Protein AF-A0A383AD09-F1 (afdb_monomer_lite)

Sequence (88 aa):
MNIYYYANQVYEYSFSRPIYERLGGTFIVNKSSRLIRFKTYLRNGNNFPHKDKIFLNTPPVILRDITKPTDLDGVIISQSNTTINRDS

Foldseek 3Di:
DAEEEEEAALVLCVVVLVVCLPPPHEYEDADPVRVVVQLVVQQCSANPDDPPDDVRNGGHYDHDDQLDEDPDDDYYDYPYPDDGDYDD

pLDDT: mean 84.97, std 9.51, range [52.34, 93.62]

Organism: NCBI:txid408172

Radius of gyration: 12.42 Å; chains: 1; bounding box: 24×29×35 Å

Structure (mmCIF, N/CA/C/O backbone):
data_AF-A0A383AD09-F1
#
_entry.id   AF-A0A383AD09-F1
#
loop_
_atom_site.group_PDB
_atom_site.id
_atom_site.type_symbol
_atom_site.label_atom_id
_atom_site.label_alt_id
_atom_site.label_comp_id
_atom_site.label_asym_id
_atom_site.label_entity_id
_atom_site.label_seq_id
_atom_site.pdbx_PDB_ins_code
_atom_site.Cartn_x
_atom_site.Cartn_y
_atom_site.Cartn_z
_atom_site.occupancy
_atom_site.B_iso_or_equiv
_atom_site.auth_seq_id
_atom_site.auth_comp_id
_atom_site.auth_asym_id
_atom_site.auth_atom_id
_atom_site.pdbx_PDB_model_num
ATOM 1 N N . MET A 1 1 ? -3.479 -14.217 -7.127 1.00 83.25 1 MET A N 1
ATOM 2 C CA . MET A 1 1 ? -3.305 -13.883 -5.699 1.00 83.25 1 MET A CA 1
ATOM 3 C C . MET A 1 1 ? -3.153 -12.381 -5.583 1.00 83.25 1 MET A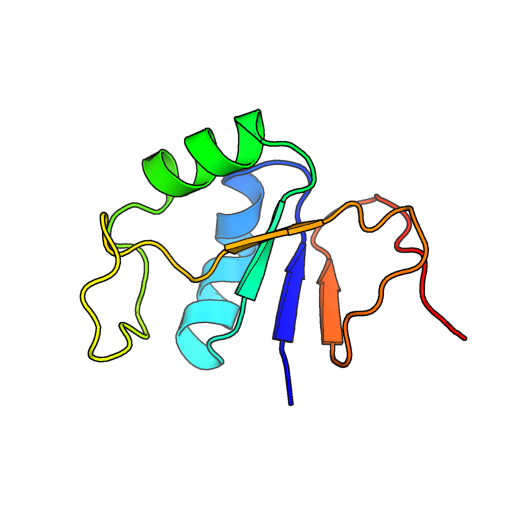 C 1
ATOM 5 O O . MET A 1 1 ? -2.294 -11.835 -6.264 1.00 83.25 1 MET A O 1
ATOM 9 N N . ASN A 1 2 ? -4.001 -11.719 -4.794 1.00 90.94 2 ASN A N 1
ATOM 10 C CA . ASN A 1 2 ? -3.948 -10.266 -4.647 1.00 90.94 2 ASN A CA 1
ATOM 11 C C . ASN A 1 2 ? -2.887 -9.886 -3.613 1.00 90.94 2 ASN A C 1
ATOM 13 O O . ASN A 1 2 ? -2.820 -10.484 -2.537 1.00 90.94 2 ASN A O 1
ATOM 17 N N . ILE A 1 3 ? -2.061 -8.900 -3.951 1.00 93.56 3 ILE A N 1
ATOM 18 C CA . ILE A 1 3 ? -1.040 -8.357 -3.056 1.00 93.56 3 ILE A CA 1
ATOM 19 C C . ILE A 1 3 ? -1.405 -6.915 -2.763 1.00 93.56 3 ILE A C 1
ATOM 21 O O . ILE A 1 3 ? -1.624 -6.118 -3.682 1.00 93.56 3 ILE A O 1
ATOM 25 N N . TYR A 1 4 ? -1.439 -6.594 -1.478 1.00 93.62 4 TYR A N 1
ATOM 26 C CA . TYR A 1 4 ? -1.723 -5.262 -0.999 1.00 93.62 4 TYR A CA 1
ATOM 27 C C . TYR A 1 4 ? -0.547 -4.689 -0.218 1.00 93.62 4 TYR A C 1
ATOM 29 O O . TYR A 1 4 ? 0.060 -5.379 0.597 1.00 93.62 4 TYR A O 1
ATOM 37 N N . TYR A 1 5 ? -0.255 -3.409 -0.427 1.00 93.50 5 TYR A N 1
ATOM 38 C CA . TYR A 1 5 ? 0.826 -2.703 0.261 1.00 93.50 5 TYR A CA 1
ATOM 39 C C . TYR A 1 5 ? 0.245 -1.643 1.183 1.00 93.50 5 TYR A C 1
ATOM 41 O O . TYR A 1 5 ? -0.324 -0.655 0.713 1.00 93.50 5 TYR A O 1
ATOM 49 N N . TYR A 1 6 ? 0.400 -1.828 2.491 1.00 92.44 6 TYR A N 1
ATOM 50 C CA . TYR A 1 6 ? -0.040 -0.853 3.480 1.00 92.44 6 TYR A CA 1
ATOM 51 C C . TYR A 1 6 ? 1.149 -0.150 4.130 1.00 92.44 6 TYR A C 1
ATOM 53 O O . TYR A 1 6 ? 2.109 -0.781 4.577 1.00 92.44 6 TYR A O 1
ATOM 61 N N . ALA A 1 7 ? 1.042 1.172 4.231 1.00 87.44 7 ALA A N 1
ATOM 62 C CA . ALA A 1 7 ? 1.951 1.987 5.012 1.00 87.44 7 ALA A CA 1
ATOM 63 C C . ALA A 1 7 ? 1.198 3.150 5.660 1.00 87.44 7 ALA A C 1
ATOM 65 O O . ALA A 1 7 ? 0.159 3.603 5.165 1.00 87.44 7 ALA A O 1
ATOM 66 N N . ASN A 1 8 ? 1.719 3.651 6.778 1.00 85.62 8 ASN A N 1
ATOM 67 C CA . ASN A 1 8 ? 1.096 4.771 7.466 1.00 85.62 8 ASN A CA 1
ATOM 68 C C . ASN A 1 8 ? 1.386 6.086 6.756 1.00 85.62 8 ASN A C 1
ATOM 70 O O . ASN A 1 8 ? 0.543 6.978 6.752 1.00 85.62 8 ASN A O 1
ATOM 74 N N . GLN A 1 9 ? 2.562 6.242 6.167 1.00 85.44 9 GLN A N 1
ATOM 75 C CA . GLN A 1 9 ? 2.938 7.470 5.486 1.00 85.44 9 GLN A CA 1
ATOM 76 C C . GLN A 1 9 ? 3.287 7.201 4.030 1.00 85.44 9 GLN A C 1
ATOM 78 O O . GLN A 1 9 ? 3.806 6.154 3.670 1.00 85.44 9 GLN A O 1
ATOM 83 N N . VAL A 1 10 ? 3.028 8.186 3.169 1.00 84.38 10 VAL A N 1
ATOM 84 C CA . VAL A 1 10 ? 3.225 8.019 1.722 1.00 84.38 10 VAL A CA 1
ATOM 85 C C . VAL A 1 10 ? 4.694 7.758 1.364 1.00 84.38 10 VAL A C 1
ATOM 87 O O . VAL A 1 10 ? 4.969 7.004 0.438 1.00 84.38 10 VAL A O 1
ATOM 90 N N . TYR A 1 11 ? 5.646 8.321 2.115 1.00 83.06 11 TYR A N 1
ATOM 91 C CA . TYR A 1 11 ? 7.071 8.084 1.866 1.00 83.06 11 TYR A CA 1
ATOM 92 C C . TYR A 1 11 ? 7.497 6.637 2.173 1.00 83.06 11 TYR A C 1
ATOM 94 O O . TYR A 1 11 ? 8.439 6.143 1.556 1.00 83.06 11 TYR A O 1
ATOM 102 N N . GLU A 1 12 ? 6.797 5.940 3.076 1.00 85.62 12 GLU A N 1
ATOM 103 C CA . GLU A 1 12 ? 7.093 4.551 3.466 1.00 85.62 12 GLU A CA 1
ATOM 104 C C . GLU A 1 12 ? 6.791 3.570 2.324 1.00 85.62 12 GLU A C 1
ATOM 106 O O . GLU A 1 12 ? 7.375 2.489 2.254 1.00 85.62 12 GLU A O 1
ATOM 111 N N . TYR A 1 13 ? 5.961 3.963 1.351 1.00 83.88 13 TYR A N 1
ATOM 112 C CA . TYR A 1 13 ? 5.758 3.163 0.142 1.00 83.88 13 TYR A CA 1
ATOM 113 C C . TYR A 1 13 ? 7.031 2.996 -0.688 1.00 83.88 13 TYR A C 1
ATOM 115 O O . TYR A 1 13 ? 7.113 2.048 -1.464 1.00 83.88 13 TYR A O 1
ATOM 123 N N . SER A 1 14 ? 8.053 3.833 -0.484 1.00 83.00 14 SER A N 1
ATOM 124 C CA . SER A 1 14 ? 9.372 3.638 -1.097 1.00 83.00 14 SER A CA 1
ATOM 125 C C . SER A 1 14 ? 9.989 2.285 -0.725 1.00 83.00 14 SER A C 1
ATOM 127 O O . SER A 1 14 ? 10.654 1.683 -1.559 1.00 83.00 14 SER A O 1
ATOM 129 N N . PHE A 1 15 ? 9.711 1.756 0.475 1.00 85.25 15 PHE A N 1
ATOM 130 C CA . PHE A 1 15 ? 10.166 0.420 0.890 1.00 85.25 15 PHE A CA 1
ATOM 131 C C . PHE A 1 15 ? 9.386 -0.706 0.208 1.00 85.25 15 PHE A C 1
ATOM 133 O O . PHE A 1 15 ? 9.928 -1.771 -0.069 1.00 85.25 15 PHE A O 1
ATOM 140 N N . SER A 1 16 ? 8.110 -0.464 -0.096 1.00 88.19 16 SER A N 1
ATOM 141 C CA . SER A 1 16 ? 7.260 -1.414 -0.824 1.00 88.19 16 SER A CA 1
ATOM 142 C C . SER A 1 16 ? 7.492 -1.369 -2.334 1.00 88.19 16 SER A C 1
ATOM 144 O O . SER A 1 16 ? 7.148 -2.317 -3.035 1.00 88.19 16 SER A O 1
ATOM 146 N N . ARG A 1 17 ? 8.092 -0.287 -2.844 1.00 86.62 17 ARG A N 1
ATOM 147 C CA . ARG A 1 17 ? 8.294 -0.065 -4.274 1.00 86.62 17 ARG A CA 1
ATOM 148 C C . ARG A 1 17 ? 9.084 -1.200 -4.938 1.00 86.62 17 ARG A C 1
ATOM 150 O O . ARG A 1 17 ? 8.523 -1.776 -5.858 1.00 86.62 17 ARG A O 1
ATOM 157 N N . PRO A 1 18 ? 10.270 -1.640 -4.472 1.00 88.88 18 PRO A N 1
ATOM 158 C CA . PRO A 1 18 ? 10.987 -2.748 -5.117 1.00 88.88 18 PRO A CA 1
ATOM 159 C C . PRO A 1 18 ? 10.179 -4.052 -5.208 1.00 88.88 18 PRO A C 1
ATOM 161 O O . PRO A 1 18 ? 10.356 -4.833 -6.140 1.00 88.88 18 PRO A O 1
ATOM 164 N N . ILE A 1 19 ? 9.286 -4.293 -4.242 1.00 90.75 19 ILE A N 1
ATOM 165 C CA . ILE A 1 19 ? 8.398 -5.459 -4.239 1.00 90.75 19 ILE A CA 1
ATOM 166 C C . ILE A 1 19 ? 7.290 -5.264 -5.276 1.00 90.75 19 ILE A C 1
ATOM 168 O O . ILE A 1 19 ? 7.057 -6.153 -6.092 1.00 90.75 19 ILE A O 1
ATOM 172 N N . TYR A 1 20 ? 6.653 -4.090 -5.276 1.00 90.50 20 TYR A N 1
ATOM 173 C CA . TYR A 1 20 ? 5.645 -3.714 -6.263 1.00 90.50 20 TYR A CA 1
ATOM 174 C C . TYR A 1 20 ? 6.181 -3.832 -7.687 1.00 90.50 20 TYR A C 1
ATOM 176 O O . TYR A 1 20 ? 5.527 -4.430 -8.526 1.00 90.50 20 TYR A O 1
ATOM 184 N N . GLU A 1 21 ? 7.389 -3.332 -7.958 1.00 89.75 21 GLU A N 1
ATOM 185 C CA . GLU A 1 21 ? 8.004 -3.367 -9.289 1.00 89.75 21 GLU A CA 1
ATOM 186 C C . GLU A 1 21 ? 8.233 -4.797 -9.812 1.00 89.75 21 GLU A C 1
ATOM 188 O O . GLU A 1 21 ? 8.324 -4.990 -11.021 1.00 89.75 21 GLU A O 1
ATOM 193 N N . ARG A 1 22 ? 8.287 -5.799 -8.924 1.00 89.62 22 ARG A N 1
ATOM 194 C CA . ARG A 1 22 ? 8.433 -7.218 -9.286 1.00 89.62 22 ARG A CA 1
ATOM 195 C C . ARG A 1 22 ? 7.109 -7.974 -9.337 1.00 89.62 22 ARG A C 1
ATOM 197 O O . ARG A 1 22 ? 6.963 -8.858 -10.172 1.00 89.62 22 ARG A O 1
ATOM 204 N N . LEU A 1 23 ? 6.185 -7.677 -8.424 1.00 90.31 23 LEU A N 1
ATOM 205 C CA . LEU A 1 23 ? 4.989 -8.496 -8.189 1.00 90.31 23 LEU A CA 1
ATOM 206 C C . LEU A 1 23 ? 3.674 -7.818 -8.605 1.00 90.31 23 LEU A C 1
ATOM 208 O O . LEU A 1 23 ? 2.635 -8.475 -8.626 1.00 90.31 23 LEU A O 1
ATOM 212 N N . GLY A 1 24 ? 3.697 -6.525 -8.933 1.00 90.56 24 GLY A N 1
ATOM 213 C CA . GLY A 1 24 ? 2.488 -5.724 -9.111 1.00 90.56 24 GLY A CA 1
ATOM 214 C C . GLY A 1 24 ? 1.699 -5.606 -7.805 1.00 90.56 24 GLY A C 1
ATOM 215 O O . GLY A 1 24 ? 2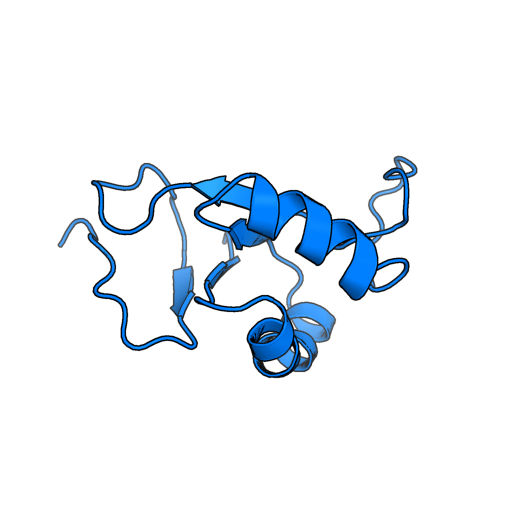.266 -5.701 -6.723 1.00 90.56 24 GLY A O 1
ATOM 216 N N . GLY A 1 25 ? 0.384 -5.396 -7.889 1.00 91.75 25 GLY A N 1
ATOM 217 C CA . GLY A 1 25 ? -0.508 -5.321 -6.726 1.00 91.75 25 GLY A CA 1
ATOM 218 C C . GLY A 1 25 ? -1.110 -3.935 -6.503 1.00 91.75 25 GLY A C 1
ATOM 219 O O . GLY A 1 25 ? -1.108 -3.089 -7.396 1.00 91.75 25 GLY A O 1
ATOM 220 N N . THR A 1 26 ? -1.677 -3.719 -5.315 1.00 93.25 26 THR A N 1
ATOM 221 C CA . THR A 1 26 ? -2.468 -2.519 -5.000 1.00 93.25 26 THR A CA 1
ATOM 222 C C . THR A 1 26 ? -2.033 -1.885 -3.686 1.00 93.25 26 THR A C 1
ATOM 224 O O . THR A 1 26 ? -1.892 -2.548 -2.665 1.00 93.25 26 THR A O 1
ATOM 227 N N . PHE A 1 27 ? -1.848 -0.573 -3.672 1.00 93.50 27 PHE A N 1
ATOM 228 C CA . PHE A 1 27 ? -1.528 0.168 -2.459 1.00 93.50 27 PHE A CA 1
ATOM 229 C C . PHE A 1 27 ? -2.788 0.484 -1.650 1.00 93.50 27 PHE A C 1
ATOM 231 O O . PHE A 1 27 ? -3.839 0.792 -2.206 1.00 93.50 27 PHE A O 1
ATOM 238 N N . ILE A 1 28 ? -2.685 0.452 -0.325 1.00 93.38 28 ILE A N 1
ATOM 239 C CA . ILE A 1 28 ? -3.775 0.806 0.583 1.00 93.38 28 ILE A CA 1
ATOM 240 C C . ILE A 1 28 ? -3.408 2.079 1.328 1.00 93.38 28 ILE A C 1
ATOM 242 O O . ILE A 1 28 ? -2.423 2.100 2.065 1.00 93.38 28 ILE A O 1
ATOM 246 N N . VAL A 1 29 ? -4.247 3.105 1.203 1.00 93.00 29 VAL A N 1
ATOM 247 C CA . VAL A 1 29 ? -4.234 4.298 2.058 1.00 93.00 29 VAL A CA 1
ATOM 248 C C . VAL A 1 29 ? -5.479 4.300 2.942 1.00 93.00 29 VAL A C 1
ATOM 250 O O . VAL A 1 29 ? -6.541 3.858 2.523 1.00 93.00 29 VAL A O 1
ATOM 253 N N . ASN A 1 30 ? -5.389 4.856 4.148 1.00 90.31 30 ASN A N 1
ATOM 254 C CA . ASN A 1 30 ? -6.518 4.928 5.091 1.00 90.31 30 ASN A CA 1
ATOM 255 C C . ASN A 1 30 ? -7.198 6.309 5.165 1.00 90.31 30 ASN A C 1
ATOM 257 O O . ASN A 1 30 ? -8.183 6.475 5.878 1.00 90.31 30 ASN A O 1
ATOM 261 N N . LYS A 1 31 ? -6.673 7.327 4.468 1.00 90.75 31 LYS A N 1
ATOM 262 C CA . LYS A 1 31 ? -7.218 8.697 4.463 1.00 90.75 31 LYS A CA 1
ATOM 263 C C . LYS A 1 31 ? -7.206 9.285 3.058 1.00 90.75 31 LYS A C 1
ATOM 265 O O . LYS A 1 31 ? -6.216 9.152 2.340 1.00 90.75 31 LYS A O 1
ATOM 270 N N . SER A 1 32 ? -8.239 10.044 2.703 1.00 90.38 32 SER A N 1
ATOM 271 C CA . SER A 1 32 ? -8.329 10.723 1.400 1.00 90.38 32 SER A CA 1
ATOM 272 C C . SER A 1 32 ? -7.193 11.729 1.178 1.00 90.38 32 SER A C 1
ATOM 274 O O . SER A 1 32 ? -6.665 11.846 0.077 1.00 90.38 32 SER A O 1
ATOM 276 N N . SER A 1 33 ? -6.731 12.407 2.234 1.00 91.31 33 SER A N 1
ATOM 277 C CA . SER A 1 33 ? -5.556 13.288 2.152 1.00 91.31 33 SER A CA 1
ATOM 278 C C . SER A 1 33 ? -4.273 12.526 1.800 1.00 91.31 33 SER A C 1
ATOM 280 O O . SER A 1 33 ? -3.431 13.035 1.058 1.00 91.31 33 SER A O 1
ATOM 282 N N . ARG A 1 34 ? -4.134 11.281 2.279 1.00 90.56 34 ARG A N 1
ATOM 283 C CA . ARG A 1 34 ? -3.029 10.384 1.909 1.00 90.56 34 ARG A CA 1
ATOM 284 C C . ARG A 1 34 ? -3.174 9.890 0.475 1.00 90.56 34 ARG A C 1
ATOM 286 O O . ARG A 1 34 ? -2.163 9.808 -0.204 1.00 90.56 34 ARG A O 1
ATOM 293 N N . LEU A 1 35 ? -4.394 9.661 -0.015 1.00 91.69 35 LEU A N 1
ATOM 294 C CA . LEU A 1 35 ? -4.647 9.319 -1.420 1.00 91.69 35 LEU A CA 1
ATOM 295 C C . LEU A 1 35 ? -4.162 10.416 -2.381 1.00 91.69 35 LEU A C 1
ATOM 297 O O . LEU A 1 35 ? -3.502 10.122 -3.373 1.00 91.69 35 LEU A O 1
ATOM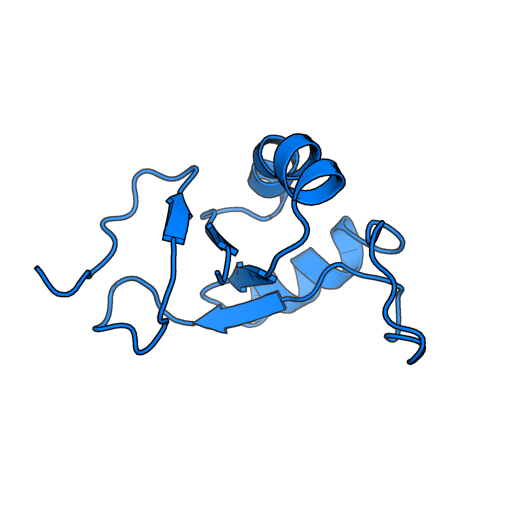 301 N N . ILE A 1 36 ? -4.451 11.685 -2.076 1.00 91.25 36 ILE A N 1
ATOM 302 C CA . ILE A 1 36 ? -3.984 12.818 -2.892 1.00 91.25 36 ILE A CA 1
ATOM 303 C C . ILE A 1 36 ? -2.454 12.877 -2.875 1.00 91.25 36 ILE A C 1
ATOM 305 O O . ILE A 1 36 ? -1.824 12.914 -3.929 1.00 91.25 36 ILE A O 1
ATOM 309 N N . ARG A 1 37 ? -1.845 12.809 -1.681 1.00 91.06 37 ARG A N 1
ATOM 310 C CA . ARG A 1 37 ? -0.381 12.781 -1.537 1.00 91.06 37 ARG A CA 1
ATOM 311 C C . ARG A 1 37 ? 0.247 11.600 -2.274 1.00 91.06 37 ARG A C 1
ATOM 313 O O . ARG A 1 37 ? 1.276 11.785 -2.908 1.00 91.06 37 ARG A O 1
ATOM 320 N N . PHE A 1 38 ? -0.378 10.426 -2.230 1.00 91.81 38 PHE A N 1
ATOM 321 C CA . PHE A 1 38 ? 0.053 9.230 -2.949 1.00 91.81 38 PHE A CA 1
ATOM 322 C C . PHE A 1 38 ? 0.102 9.481 -4.453 1.00 91.81 38 PHE A C 1
ATOM 324 O O . PHE A 1 38 ? 1.136 9.251 -5.076 1.00 91.81 38 PHE A O 1
ATOM 331 N N . LYS A 1 39 ? -0.982 10.018 -5.029 1.00 90.50 39 LYS A N 1
ATOM 332 C CA . LYS A 1 39 ? -1.044 10.303 -6.467 1.00 90.50 39 LYS A CA 1
ATOM 333 C C . LYS A 1 39 ? -0.005 11.333 -6.909 1.00 90.50 39 LYS A C 1
ATOM 335 O O . LYS A 1 39 ? 0.543 11.213 -7.999 1.00 90.50 39 LYS A O 1
ATOM 340 N N . THR A 1 40 ? 0.283 12.325 -6.069 1.00 89.62 40 THR A N 1
ATOM 341 C CA . THR A 1 40 ? 1.327 13.316 -6.352 1.00 89.62 40 THR A CA 1
ATOM 342 C C . THR A 1 40 ? 2.730 12.720 -6.221 1.00 89.62 40 THR A C 1
ATOM 344 O O . THR A 1 40 ? 3.570 12.959 -7.082 1.00 89.62 40 THR A O 1
ATOM 347 N N . TYR A 1 41 ? 2.986 11.940 -5.166 1.00 87.75 41 TYR A N 1
ATOM 348 C CA . TYR A 1 41 ? 4.314 11.409 -4.844 1.00 87.75 41 TYR A CA 1
ATOM 349 C C . TYR A 1 41 ? 4.743 10.268 -5.773 1.00 87.75 41 TYR A C 1
ATOM 351 O O . TYR A 1 41 ? 5.894 10.213 -6.189 1.00 87.75 41 TYR A O 1
ATOM 359 N N . LEU A 1 42 ? 3.815 9.377 -6.134 1.00 87.44 42 LEU A N 1
ATOM 360 C CA . LEU A 1 42 ? 4.066 8.223 -7.007 1.00 87.44 42 LEU A CA 1
ATOM 361 C C . LEU A 1 42 ? 3.573 8.449 -8.437 1.00 87.44 42 LEU A C 1
ATOM 363 O O . LEU A 1 42 ? 3.255 7.498 -9.156 1.00 87.44 42 LEU A O 1
ATOM 367 N N . ARG A 1 43 ? 3.500 9.712 -8.866 1.00 87.38 43 ARG A N 1
ATOM 368 C CA . ARG A 1 43 ? 3.223 10.058 -10.260 1.00 87.38 43 ARG A CA 1
ATOM 369 C C . ARG A 1 43 ? 4.253 9.382 -11.165 1.00 87.38 43 ARG A C 1
ATOM 371 O O . ARG A 1 43 ? 5.447 9.443 -10.892 1.00 87.38 43 ARG A O 1
ATOM 378 N N . ASN A 1 44 ? 3.787 8.755 -12.243 1.00 85.69 44 ASN A N 1
ATOM 379 C CA . ASN A 1 44 ? 4.605 7.947 -13.155 1.00 85.69 44 ASN A CA 1
ATOM 380 C C . ASN A 1 44 ? 5.338 6.762 -12.496 1.00 85.69 44 ASN A C 1
ATOM 382 O O . ASN A 1 44 ? 6.239 6.198 -13.107 1.00 85.69 44 ASN A O 1
ATOM 386 N N . GLY A 1 45 ? 4.966 6.377 -11.273 1.00 82.88 45 GLY A N 1
ATOM 387 C CA . GLY A 1 45 ? 5.568 5.260 -10.542 1.00 82.88 45 GLY A CA 1
ATOM 388 C C . GLY A 1 45 ? 4.945 3.899 -10.853 1.00 82.88 45 GLY A C 1
ATOM 389 O O . GLY A 1 45 ? 5.297 2.913 -10.208 1.00 82.88 45 GLY A O 1
ATOM 390 N N . ASN A 1 46 ? 3.984 3.826 -11.779 1.00 85.12 46 ASN A N 1
ATOM 391 C CA . ASN A 1 46 ? 3.378 2.562 -12.166 1.00 85.12 46 ASN A CA 1
ATOM 392 C C . ASN A 1 46 ? 4.216 1.827 -13.227 1.00 85.12 46 ASN A C 1
ATOM 394 O O . ASN A 1 46 ? 4.213 2.215 -14.394 1.00 85.12 46 ASN A O 1
ATOM 398 N N . ASN A 1 47 ? 4.860 0.729 -12.820 1.00 81.44 47 ASN A N 1
ATOM 399 C CA . ASN A 1 47 ? 5.580 -0.188 -13.714 1.00 81.44 47 ASN A CA 1
ATOM 400 C C . ASN A 1 47 ? 4.683 -1.261 -14.355 1.00 81.44 47 ASN A C 1
ATOM 402 O O . ASN A 1 47 ? 5.115 -1.955 -15.269 1.00 81.44 47 ASN A O 1
ATOM 406 N N . PHE A 1 48 ? 3.425 -1.358 -13.919 1.00 78.56 48 PHE A N 1
ATOM 407 C CA . PHE A 1 48 ? 2.389 -2.219 -14.490 1.00 78.56 48 PHE A CA 1
ATOM 408 C C . PHE A 1 48 ? 1.226 -1.354 -14.997 1.00 78.56 48 PHE A C 1
ATOM 410 O O . PHE A 1 48 ? 0.109 -1.443 -14.474 1.00 78.56 48 PHE A O 1
ATOM 417 N N . PRO A 1 49 ? 1.454 -0.445 -15.966 1.00 64.75 49 PRO A N 1
ATOM 418 C CA . PRO A 1 49 ? 0.360 0.297 -16.561 1.00 64.75 49 PRO A CA 1
ATOM 419 C C . PRO A 1 49 ? -0.541 -0.709 -17.279 1.00 64.75 49 PRO A C 1
ATOM 421 O O . PRO A 1 49 ? -0.199 -1.227 -18.343 1.00 64.75 49 PRO A O 1
ATOM 424 N N . HIS A 1 50 ? -1.704 -1.012 -16.698 1.00 60.44 50 HIS A N 1
ATOM 425 C CA . HIS A 1 50 ? -2.783 -1.592 -17.485 1.00 60.44 50 HIS A CA 1
ATOM 426 C C . HIS A 1 50 ? -3.023 -0.684 -18.703 1.00 60.44 50 HIS A C 1
ATOM 428 O O . HIS A 1 50 ? -2.800 0.527 -18.639 1.00 60.44 50 HIS A O 1
ATOM 434 N N . LYS A 1 51 ? -3.435 -1.277 -19.830 1.00 52.34 51 LYS A N 1
ATOM 435 C CA . LYS A 1 51 ? -3.603 -0.589 -21.127 1.00 52.34 51 LYS A CA 1
ATOM 436 C C . LYS A 1 51 ? -4.533 0.635 -21.064 1.00 52.34 51 LYS A C 1
ATOM 438 O O . LYS A 1 51 ? -4.483 1.481 -21.956 1.00 52.34 51 LYS A O 1
ATOM 443 N N . ASP A 1 52 ? -5.310 0.762 -19.995 1.00 54.84 52 ASP A N 1
ATOM 444 C CA . ASP A 1 52 ? -6.162 1.905 -19.716 1.00 54.84 52 ASP A CA 1
ATOM 445 C C . ASP A 1 52 ? -5.354 2.990 -19.002 1.00 54.84 52 ASP A C 1
ATOM 447 O O . ASP A 1 52 ? -4.921 2.836 -17.861 1.00 54.84 52 ASP A O 1
ATOM 451 N N . LYS A 1 53 ? -5.118 4.101 -19.705 1.00 52.97 53 LYS A N 1
ATOM 452 C CA . LYS A 1 53 ? -4.346 5.261 -19.239 1.00 52.97 53 LYS A CA 1
ATOM 453 C C . LYS A 1 53 ? -4.877 5.779 -17.896 1.00 52.97 53 LYS A C 1
ATOM 455 O O . LYS A 1 53 ? -5.784 6.608 -17.853 1.00 52.97 53 LYS A O 1
ATOM 460 N N . ILE A 1 54 ? -4.277 5.333 -16.796 1.00 63.97 54 ILE A N 1
ATOM 461 C CA . ILE A 1 54 ? -4.574 5.846 -15.459 1.00 63.97 54 ILE A CA 1
ATOM 462 C C . ILE A 1 54 ? -4.058 7.287 -15.405 1.00 63.97 54 ILE A C 1
ATOM 464 O O . ILE A 1 54 ? -2.871 7.542 -15.626 1.00 63.97 54 ILE A O 1
ATOM 468 N N . PHE A 1 55 ? -4.942 8.247 -15.131 1.00 66.50 55 PHE A N 1
ATOM 469 C CA . PHE A 1 55 ? -4.575 9.648 -14.923 1.00 66.50 55 PHE A CA 1
ATOM 470 C C . PHE A 1 55 ? -3.427 9.731 -13.893 1.00 66.50 55 PHE A C 1
ATOM 472 O O . PHE A 1 55 ? -3.574 9.228 -12.781 1.00 66.50 55 PHE A O 1
ATOM 479 N N . LEU A 1 56 ? -2.292 10.336 -14.279 1.00 80.19 56 LEU A N 1
ATOM 480 C CA . LEU A 1 56 ? -1.008 10.431 -13.543 1.00 80.19 56 LEU A CA 1
ATOM 481 C C . LEU A 1 56 ? -0.088 9.188 -13.533 1.00 80.19 56 LEU A C 1
ATOM 483 O O . LEU A 1 56 ? 0.984 9.264 -12.932 1.00 80.19 56 LEU A O 1
ATOM 487 N N . ASN A 1 57 ? -0.445 8.082 -14.200 1.00 86.12 57 ASN A N 1
ATOM 488 C CA . ASN A 1 57 ? 0.333 6.830 -14.234 1.00 86.12 57 ASN A CA 1
ATOM 489 C C . ASN A 1 57 ? 0.836 6.390 -12.839 1.00 86.12 57 ASN A C 1
ATOM 491 O O . ASN A 1 57 ? 1.993 6.011 -12.648 1.00 86.12 57 ASN A O 1
ATOM 495 N N . THR A 1 58 ? -0.026 6.527 -11.833 1.00 89.75 58 THR A N 1
ATOM 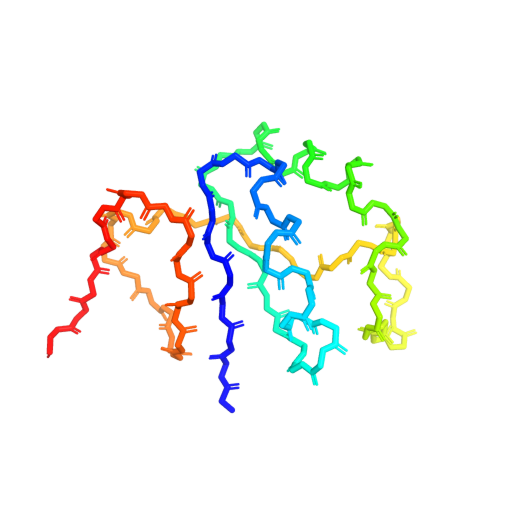496 C CA . THR A 1 58 ? 0.261 6.130 -10.450 1.00 89.75 58 THR A CA 1
ATOM 497 C C . THR A 1 58 ? -0.075 4.655 -10.253 1.00 89.75 58 THR A C 1
ATOM 499 O O . THR A 1 58 ? -1.013 4.178 -10.901 1.00 89.75 58 THR A O 1
ATOM 502 N N . PRO A 1 59 ? 0.624 3.933 -9.359 1.00 89.94 59 PRO A N 1
ATOM 503 C CA . PRO A 1 59 ? 0.239 2.575 -8.996 1.00 89.94 59 PRO A CA 1
ATOM 504 C C . PRO A 1 59 ? -1.231 2.489 -8.553 1.00 89.94 59 PRO A C 1
ATOM 506 O O . PRO A 1 59 ? -1.758 3.478 -8.022 1.00 89.94 59 PRO A O 1
ATOM 509 N N . PRO A 1 60 ? -1.898 1.334 -8.734 1.00 91.00 60 PRO A N 1
ATOM 510 C CA . PRO A 1 60 ? -3.239 1.114 -8.211 1.00 91.00 60 PRO A CA 1
ATOM 511 C C . PRO A 1 60 ? -3.279 1.399 -6.712 1.00 91.00 60 PRO A C 1
ATOM 513 O O . PRO A 1 60 ? -2.398 0.970 -5.965 1.00 91.00 60 PRO A O 1
ATOM 516 N N . VAL A 1 61 ? -4.293 2.136 -6.269 1.00 91.62 61 VAL A N 1
ATOM 517 C CA . VAL A 1 61 ? -4.444 2.522 -4.866 1.00 91.62 61 VAL A CA 1
ATOM 518 C C . VAL A 1 61 ? -5.911 2.512 -4.461 1.00 91.62 61 VAL A C 1
ATOM 520 O O . VAL A 1 61 ? -6.763 3.036 -5.179 1.00 91.62 61 VAL A O 1
ATOM 523 N N . ILE A 1 62 ? -6.198 1.940 -3.294 1.00 93.19 62 ILE A N 1
ATOM 524 C CA . ILE A 1 62 ? -7.529 1.899 -2.689 1.00 93.19 62 ILE A CA 1
ATOM 525 C C . ILE A 1 62 ? -7.541 2.631 -1.350 1.00 93.19 62 ILE A C 1
ATOM 527 O O . ILE A 1 62 ? -6.555 2.648 -0.610 1.00 93.19 62 ILE A O 1
ATOM 531 N N . LEU A 1 63 ? -8.683 3.243 -1.043 1.00 93.06 63 LEU A N 1
ATOM 532 C CA . LEU A 1 63 ? -8.945 3.862 0.250 1.00 93.06 63 LEU A CA 1
ATOM 533 C C . LEU A 1 63 ? -9.657 2.846 1.149 1.00 93.06 63 LEU A C 1
ATOM 535 O O . LEU A 1 63 ? -10.839 2.556 0.946 1.00 93.06 63 LEU A O 1
ATOM 539 N N . ARG A 1 64 ? -8.940 2.306 2.135 1.00 91.38 64 ARG A N 1
ATOM 540 C CA . ARG A 1 64 ? -9.463 1.334 3.102 1.00 91.38 64 ARG A CA 1
ATOM 541 C C . ARG A 1 64 ? -8.864 1.568 4.484 1.00 91.38 64 ARG A C 1
ATOM 543 O O . ARG A 1 64 ? -7.674 1.842 4.630 1.00 91.38 64 ARG A O 1
ATOM 550 N N . ASP A 1 65 ? -9.708 1.450 5.501 1.00 88.12 65 ASP A N 1
ATOM 551 C CA . ASP A 1 65 ? -9.288 1.474 6.898 1.00 88.12 65 ASP A CA 1
ATOM 552 C C . ASP A 1 65 ? -8.965 0.049 7.356 1.00 88.12 65 ASP A C 1
ATOM 554 O O . ASP A 1 65 ? -9.857 -0.711 7.716 1.00 88.12 65 ASP A O 1
ATOM 558 N N . ILE A 1 66 ? -7.679 -0.301 7.330 1.00 86.94 66 ILE A N 1
ATOM 559 C CA . ILE A 1 66 ? -7.168 -1.634 7.695 1.00 86.94 66 ILE A CA 1
ATOM 560 C C . ILE A 1 66 ? -7.319 -1.986 9.187 1.00 86.94 66 ILE A C 1
ATOM 562 O O . ILE A 1 66 ? -7.005 -3.103 9.590 1.00 86.94 66 ILE A O 1
ATOM 566 N N . THR A 1 67 ? -7.727 -1.026 10.027 1.00 84.62 67 THR A N 1
ATOM 567 C CA . THR A 1 67 ? -7.976 -1.263 11.460 1.00 84.62 67 THR A CA 1
ATOM 568 C C . THR A 1 67 ? -9.367 -1.845 11.712 1.00 84.62 67 THR A C 1
ATOM 570 O O . THR A 1 67 ? -9.637 -2.402 12.778 1.00 84.62 67 THR A O 1
ATOM 573 N N . LYS A 1 68 ? -10.253 -1.740 10.720 1.00 85.81 68 LYS A N 1
ATOM 574 C CA . LYS A 1 68 ? -11.576 -2.360 10.709 1.00 85.81 68 LYS A CA 1
ATOM 575 C C . LYS A 1 68 ? -11.510 -3.700 9.974 1.00 85.81 68 LYS A C 1
ATOM 577 O O . LYS A 1 68 ? -10.580 -3.888 9.189 1.00 85.81 68 LYS A O 1
ATOM 582 N N . PRO A 1 69 ? -12.479 -4.606 10.202 1.00 82.12 69 PRO A N 1
ATOM 583 C CA . PRO A 1 69 ? -12.588 -5.834 9.424 1.00 82.12 69 PRO A CA 1
ATOM 584 C C . PRO A 1 69 ? -12.501 -5.522 7.930 1.00 82.12 69 PRO A C 1
ATOM 586 O O . PRO A 1 69 ? -13.183 -4.621 7.432 1.00 82.12 69 PRO A O 1
ATOM 589 N N . THR A 1 70 ? -11.595 -6.215 7.253 1.00 80.69 70 THR A N 1
ATOM 590 C CA . THR A 1 70 ? -11.244 -5.964 5.859 1.00 80.69 70 THR A CA 1
ATOM 591 C C . THR A 1 70 ? -11.829 -7.062 4.982 1.00 80.69 70 THR A C 1
ATOM 593 O O . THR A 1 70 ? -11.659 -8.238 5.265 1.00 80.69 70 THR A O 1
ATOM 596 N N . ASP A 1 71 ? -12.482 -6.676 3.889 1.00 85.69 71 ASP A N 1
ATOM 597 C CA . ASP A 1 71 ? -13.016 -7.575 2.857 1.00 85.69 71 ASP A CA 1
ATOM 598 C C . ASP A 1 71 ? -11.953 -7.988 1.819 1.00 85.69 71 ASP A C 1
ATOM 600 O O . ASP A 1 71 ? -12.259 -8.580 0.785 1.00 85.69 71 ASP A O 1
ATOM 604 N N . LEU A 1 72 ? -10.692 -7.623 2.063 1.00 87.88 72 LEU A N 1
ATOM 605 C CA . LEU A 1 72 ? -9.588 -7.847 1.139 1.00 87.88 72 LEU A CA 1
ATOM 606 C C . LEU A 1 72 ? -9.112 -9.302 1.182 1.00 87.88 72 LEU A C 1
ATOM 608 O O . LEU A 1 72 ? -8.363 -9.692 2.073 1.00 87.88 72 LEU A O 1
ATOM 612 N N . ASP A 1 73 ? -9.473 -10.065 0.154 1.00 89.75 73 ASP A N 1
ATOM 613 C CA . ASP A 1 73 ? -8.930 -11.400 -0.099 1.00 89.75 73 ASP A CA 1
ATOM 614 C C . ASP A 1 73 ? -7.520 -11.308 -0.706 1.00 89.75 73 ASP A C 1
ATOM 616 O O . ASP A 1 73 ? -7.345 -10.833 -1.839 1.00 89.75 73 ASP A O 1
ATOM 620 N N . GLY A 1 74 ? -6.500 -11.713 0.056 1.00 90.56 74 GLY A N 1
ATOM 621 C CA . GLY A 1 74 ? -5.106 -11.749 -0.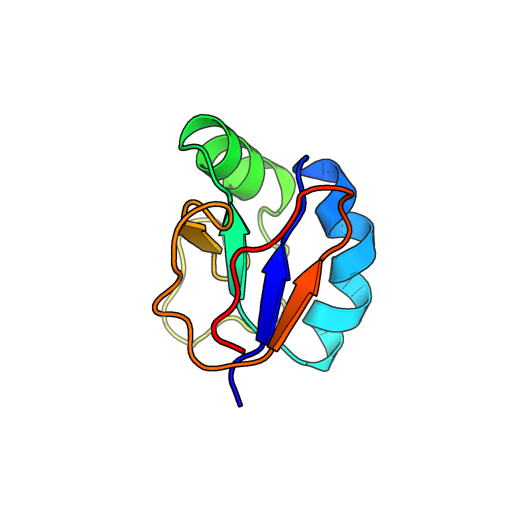384 1.00 90.56 74 GLY A CA 1
ATOM 622 C C . GLY A 1 74 ? -4.085 -11.535 0.734 1.00 90.56 74 GLY A C 1
ATOM 623 O O . GLY A 1 74 ? -4.355 -11.735 1.914 1.00 90.56 74 GLY A O 1
ATOM 624 N N . VAL A 1 75 ? -2.878 -11.118 0.346 1.00 91.56 75 VAL A N 1
ATOM 625 C CA . VAL A 1 75 ? -1.764 -10.868 1.273 1.00 91.56 75 VAL A CA 1
ATOM 626 C C . VAL A 1 75 ? -1.563 -9.368 1.446 1.00 91.56 75 VAL A C 1
ATOM 628 O O . VAL A 1 75 ? -1.354 -8.654 0.465 1.00 91.56 75 VAL A O 1
ATOM 631 N N . ILE A 1 76 ? -1.568 -8.891 2.694 1.00 91.56 76 ILE A N 1
ATOM 632 C CA . ILE A 1 76 ? -1.222 -7.505 3.031 1.00 91.56 76 ILE A CA 1
ATOM 633 C C . ILE A 1 76 ? 0.225 -7.451 3.530 1.00 91.56 76 ILE A C 1
ATOM 635 O O . ILE A 1 76 ? 0.554 -7.978 4.591 1.00 91.56 76 ILE A O 1
ATOM 639 N N . ILE A 1 77 ? 1.086 -6.767 2.781 1.00 90.81 77 ILE A N 1
ATOM 640 C CA . ILE A 1 77 ? 2.449 -6.426 3.186 1.00 90.81 77 ILE A CA 1
ATOM 641 C C . ILE A 1 77 ? 2.389 -5.078 3.909 1.00 90.81 77 ILE A C 1
ATOM 643 O O . ILE A 1 77 ? 2.202 -4.028 3.290 1.00 90.81 77 ILE A O 1
ATOM 647 N N . SER A 1 78 ? 2.524 -5.121 5.234 1.00 89.06 78 SER A N 1
ATOM 648 C CA . SER A 1 78 ? 2.509 -3.938 6.098 1.00 89.06 78 SER A CA 1
A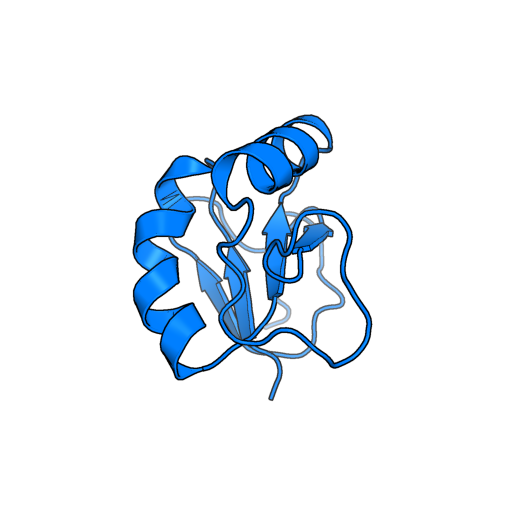TOM 649 C C . SER A 1 78 ? 3.926 -3.482 6.410 1.00 89.06 78 SER A C 1
ATOM 651 O O . SER A 1 78 ? 4.706 -4.241 6.977 1.00 89.06 78 SER A O 1
ATOM 653 N N . GLN A 1 79 ? 4.243 -2.231 6.090 1.00 83.75 79 GLN A N 1
ATOM 654 C CA . GLN A 1 79 ? 5.478 -1.563 6.522 1.00 83.75 79 GLN A CA 1
ATOM 655 C C . GLN A 1 79 ? 5.173 -0.546 7.627 1.00 83.75 79 GLN A C 1
ATOM 657 O O . GLN A 1 79 ? 5.638 0.590 7.605 1.00 83.75 79 GLN A O 1
ATOM 662 N N . SER A 1 80 ? 4.304 -0.924 8.566 1.00 81.38 80 SER A N 1
ATOM 663 C CA . SER A 1 80 ? 3.835 -0.040 9.629 1.00 81.38 80 SER A CA 1
ATOM 664 C C . SER A 1 80 ? 3.605 -0.802 10.930 1.00 81.38 80 SER A C 1
ATOM 666 O O . SER A 1 80 ? 3.298 -1.991 10.914 1.00 81.38 80 SER A O 1
ATOM 668 N N . ASN A 1 81 ? 3.635 -0.076 12.046 1.00 81.50 81 ASN A N 1
ATOM 669 C CA . ASN A 1 81 ? 3.279 -0.611 13.364 1.00 81.50 81 ASN A CA 1
ATOM 670 C C . ASN A 1 81 ? 1.758 -0.641 13.606 1.00 81.50 81 ASN A C 1
ATOM 672 O O . ASN A 1 81 ? 1.317 -0.856 14.732 1.00 81.50 81 ASN A O 1
ATOM 676 N N . THR A 1 82 ? 0.937 -0.357 12.590 1.00 84.00 82 THR A N 1
ATOM 677 C CA . THR A 1 82 ? -0.519 -0.397 12.740 1.00 84.00 82 THR A CA 1
ATOM 678 C C . THR A 1 82 ? -0.996 -1.839 12.748 1.00 84.00 82 THR A C 1
ATOM 680 O O . THR A 1 82 ? -0.747 -2.586 11.802 1.00 84.00 82 THR A O 1
ATOM 683 N N . THR A 1 83 ? -1.732 -2.202 13.796 1.00 82.81 83 THR A N 1
ATOM 684 C CA . THR A 1 83 ? -2.441 -3.477 13.871 1.00 82.81 83 THR A CA 1
ATOM 685 C C . THR A 1 83 ? -3.438 -3.579 12.722 1.00 82.81 83 THR A C 1
ATOM 687 O O . THR A 1 83 ? -4.355 -2.764 12.612 1.00 82.81 83 THR A O 1
ATOM 690 N N . ILE A 1 84 ? -3.243 -4.582 11.869 1.00 81.44 84 ILE A N 1
ATOM 691 C CA . ILE A 1 84 ? -4.188 -4.939 10.814 1.00 81.44 84 ILE A CA 1
ATOM 692 C C . ILE A 1 84 ? -5.227 -5.868 11.424 1.00 81.44 84 ILE A C 1
ATOM 694 O O . ILE A 1 84 ? -4.879 -6.902 11.997 1.00 81.44 84 ILE A O 1
ATOM 698 N N . ASN A 1 85 ? -6.494 -5.493 11.294 1.00 81.19 85 ASN A N 1
ATOM 699 C CA . ASN A 1 85 ? -7.601 -6.363 11.646 1.00 81.19 85 ASN A CA 1
ATOM 700 C C . ASN A 1 85 ? -7.752 -7.396 10.525 1.00 81.19 85 ASN A C 1
ATOM 702 O O . ASN A 1 85 ? -8.098 -7.045 9.399 1.00 81.19 85 ASN A O 1
ATOM 706 N N . ARG A 1 86 ? -7.377 -8.641 10.819 1.00 72.50 86 ARG A N 1
ATOM 707 C CA . ARG A 1 86 ? -7.415 -9.768 9.886 1.00 72.50 86 ARG A CA 1
ATOM 708 C C . ARG A 1 86 ? -8.367 -10.819 10.430 1.00 72.50 86 ARG A C 1
ATOM 710 O O . ARG A 1 86 ? -8.327 -11.104 11.629 1.00 72.50 86 ARG A O 1
ATOM 717 N N . ASP A 1 87 ? -9.148 -11.419 9.545 1.00 68.12 87 ASP A N 1
ATOM 718 C CA . ASP A 1 87 ? -9.860 -12.643 9.883 1.00 68.12 87 ASP A CA 1
ATOM 719 C C . ASP A 1 87 ? -8.808 -13.730 10.170 1.00 68.12 87 ASP A C 1
ATOM 721 O O . ASP A 1 87 ? -7.778 -13.817 9.487 1.00 68.12 87 ASP A O 1
ATOM 725 N N . SER A 1 88 ? -8.983 -14.439 11.289 1.00 56.94 88 SER A N 1
ATOM 726 C CA . SER A 1 88 ? -8.040 -15.463 11.768 1.00 56.94 88 SER A CA 1
ATOM 727 C C . SER A 1 88 ? -8.289 -16.809 11.116 1.00 56.94 88 SER A C 1
ATOM 729 O O . SER A 1 88 ? -9.477 -17.152 10.936 1.00 56.94 88 SER A O 1
#

Secondary structure (DSSP, 8-state):
--EEEE-SSGGGHHHHHHHHHHH--EEEESSHHHHHHHHHHTTT--SS--SS--TT-PPPEEE--TTS-----SEEEE-SSPPP----